Protein AF-A0A3C0RCG3-F1 (afdb_monomer)

Sequence (42 aa):
MQSSFVTTNGIQLHYLHFPGDGPTIILMHGLTANAHAFDGLI

pLDDT: mean 95.99, std 3.0, range [85.25, 98.56]

Mean predicted aligned error: 2.52 Å

Solvent-accessible surface area (backbone atoms only — not comparable to full-atom values): 3077 Å² total; per-residue (Å²): 119,42,86,48,74,48,77,54,97,93,39,80,43,78,46,71,48,71,90,73,94,67,84,91,81,88,87,81,66,61,95,94,56,49,80,70,77,47,59,90,80,101

Secondary structure (DSSP, 8-state):
-EEEEEEETTEEEEEEE---SS--------TT--GGGGTTT-

Radius of gyration: 11.29 Å; Cα contacts (8 Å, |Δi|>4): 36; chains: 1; bounding box: 26×17×29 Å

Structure (mmCIF, N/CA/C/O backbone):
data_AF-A0A3C0RCG3-F1
#
_entry.id   AF-A0A3C0RCG3-F1
#
loop_
_atom_site.group_PDB
_atom_site.id
_atom_site.type_symbol
_atom_site.label_atom_id
_atom_site.label_alt_id
_atom_site.label_comp_id
_atom_site.label_asym_id
_atom_site.label_entity_id
_atom_site.label_seq_id
_atom_site.pdbx_PDB_ins_code
_atom_site.Cartn_x
_atom_site.Cartn_y
_atom_site.Cartn_z
_atom_site.occupancy
_atom_site.B_iso_or_equiv
_atom_site.auth_seq_id
_atom_site.auth_comp_id
_atom_site.auth_asym_id
_atom_site.auth_atom_id
_atom_si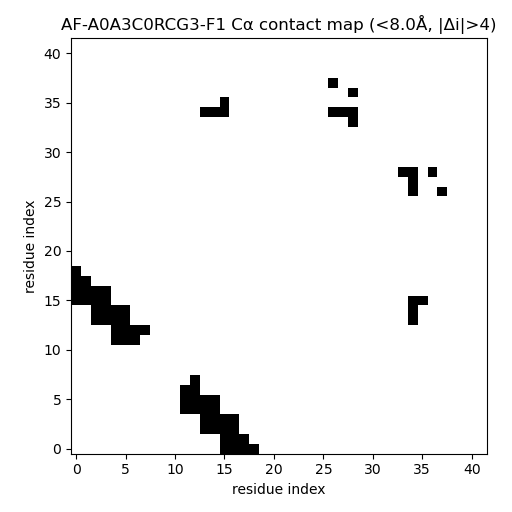te.pdbx_PDB_model_num
ATOM 1 N N . MET A 1 1 ? -1.495 5.775 -11.883 1.00 87.19 1 MET A N 1
ATOM 2 C CA . MET A 1 1 ? -1.896 5.651 -10.470 1.00 87.19 1 MET A CA 1
ATOM 3 C C . MET A 1 1 ? -3.379 5.953 -10.338 1.00 87.19 1 MET A C 1
ATOM 5 O O . MET A 1 1 ? -3.801 7.042 -10.712 1.00 87.19 1 MET A O 1
ATOM 9 N N . GLN A 1 2 ? -4.161 5.006 -9.829 1.00 95.00 2 GLN A N 1
ATOM 10 C CA . GLN A 1 2 ? -5.578 5.187 -9.519 1.00 95.00 2 GLN A CA 1
ATOM 11 C C . GLN A 1 2 ? -5.818 4.898 -8.035 1.00 95.00 2 GLN A C 1
ATOM 13 O O . GLN A 1 2 ? -5.419 3.850 -7.538 1.00 95.00 2 GLN A O 1
ATOM 18 N N . SER A 1 3 ? -6.479 5.825 -7.342 1.00 97.38 3 SER A N 1
ATOM 19 C CA . SER A 1 3 ? -6.955 5.621 -5.970 1.00 97.38 3 SER A CA 1
ATOM 20 C C .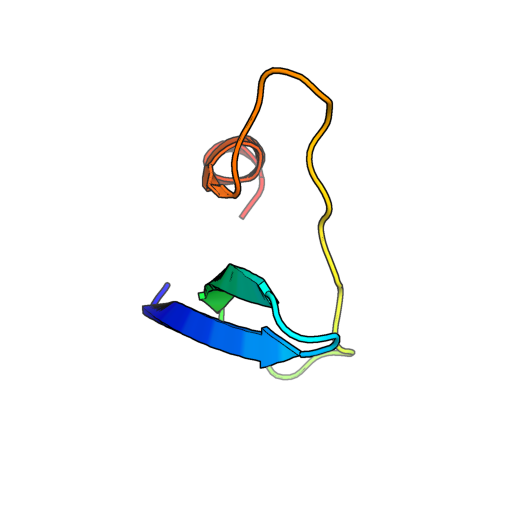 SER A 1 3 ? -8.222 4.765 -5.989 1.00 97.38 3 SER A C 1
ATOM 22 O O . SER A 1 3 ? -9.124 5.021 -6.789 1.00 97.38 3 SER A O 1
ATOM 24 N N . SER A 1 4 ? -8.286 3.714 -5.173 1.00 97.88 4 SER A N 1
ATOM 25 C CA . SER A 1 4 ? -9.402 2.760 -5.162 1.00 97.88 4 SER A CA 1
ATOM 26 C C . SER A 1 4 ? -9.643 2.173 -3.771 1.00 97.88 4 SER A C 1
ATOM 28 O O . SER A 1 4 ? -8.795 2.261 -2.883 1.00 97.88 4 SER A O 1
ATOM 30 N N . PHE A 1 5 ? -10.821 1.576 -3.583 1.00 98.38 5 PHE A N 1
ATOM 31 C CA . PHE A 1 5 ? -11.204 0.887 -2.353 1.00 98.38 5 PHE A CA 1
ATOM 32 C C . PHE A 1 5 ? -11.721 -0.515 -2.664 1.00 98.38 5 PHE A C 1
ATOM 34 O O . PHE A 1 5 ? -12.405 -0.719 -3.666 1.00 98.38 5 PHE A O 1
ATOM 41 N N . VAL A 1 6 ? -11.434 -1.466 -1.779 1.00 98.12 6 VAL A N 1
ATOM 42 C CA . VAL A 1 6 ? -12.005 -2.816 -1.813 1.00 98.12 6 VAL A CA 1
ATOM 43 C C . VAL A 1 6 ? -12.543 -3.184 -0.434 1.00 98.12 6 VAL A C 1
ATOM 45 O O . VAL A 1 6 ? -11.903 -2.913 0.581 1.00 98.12 6 VAL A O 1
ATOM 48 N N . THR A 1 7 ? -13.723 -3.801 -0.382 1.00 98.56 7 THR A N 1
ATOM 49 C CA . THR A 1 7 ? -14.280 -4.345 0.862 1.00 98.56 7 THR A CA 1
ATOM 50 C C . THR A 1 7 ? -14.014 -5.841 0.928 1.00 98.56 7 THR A C 1
ATOM 52 O O . THR A 1 7 ? -14.462 -6.596 0.069 1.00 98.56 7 THR A O 1
ATOM 55 N N . THR A 1 8 ? -13.295 -6.276 1.957 1.00 98.06 8 THR A N 1
ATOM 56 C CA . THR A 1 8 ? -12.993 -7.688 2.218 1.00 98.06 8 THR A CA 1
ATOM 57 C C . THR A 1 8 ? -12.850 -7.915 3.717 1.00 98.06 8 THR A C 1
ATOM 59 O O . THR A 1 8 ? -12.484 -6.996 4.445 1.00 98.06 8 THR A O 1
ATOM 62 N N . ASN A 1 9 ? -13.177 -9.112 4.208 1.00 98.06 9 ASN A N 1
ATOM 63 C CA . ASN A 1 9 ? -13.152 -9.434 5.643 1.00 98.06 9 ASN A CA 1
ATOM 64 C C . ASN A 1 9 ? -13.918 -8.424 6.529 1.00 98.06 9 ASN A C 1
ATOM 66 O O . ASN A 1 9 ? -13.547 -8.191 7.674 1.00 98.06 9 ASN A O 1
ATOM 70 N N . GLY A 1 10 ? -14.967 -7.785 5.994 1.00 98.44 10 GLY A N 1
ATOM 71 C CA . GLY A 1 10 ? -15.727 -6.746 6.702 1.00 98.44 10 GLY A CA 1
ATOM 72 C C . GLY A 1 10 ? -15.003 -5.400 6.865 1.00 98.44 10 GLY A C 1
ATOM 73 O O . GLY A 1 10 ? -15.489 -4.544 7.597 1.00 98.44 10 GLY A O 1
ATOM 74 N N . ILE A 1 11 ? -13.870 -5.192 6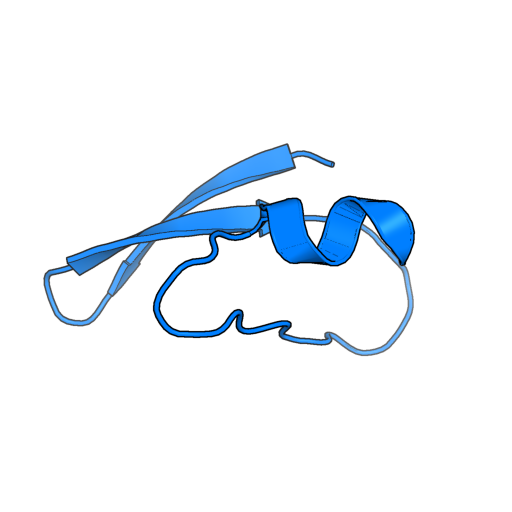.189 1.00 98.25 11 ILE A N 1
ATOM 75 C CA . ILE A 1 11 ? -13.047 -3.979 6.261 1.00 98.25 11 ILE A CA 1
ATOM 76 C C . ILE A 1 11 ? -12.993 -3.330 4.875 1.00 98.25 11 ILE A C 1
ATOM 78 O O . ILE A 1 11 ? -12.859 -4.017 3.862 1.00 98.25 11 ILE A O 1
ATOM 82 N N . GLN A 1 12 ? -13.091 -2.002 4.820 1.00 98.44 12 GLN A N 1
ATOM 83 C CA . GLN A 1 12 ? -12.843 -1.235 3.601 1.00 98.44 12 GLN A CA 1
ATOM 84 C C . GLN A 1 12 ? -11.365 -0.827 3.551 1.00 98.44 12 GLN A C 1
ATOM 86 O O . GLN A 1 12 ? -10.903 -0.047 4.380 1.00 98.44 12 GLN A O 1
ATOM 91 N N . LEU A 1 13 ? -10.627 -1.374 2.587 1.00 98.25 13 LEU A N 1
ATOM 92 C CA . LEU A 1 13 ? -9.199 -1.135 2.397 1.00 98.25 13 LEU A CA 1
ATOM 93 C C . LEU A 1 13 ? -8.980 -0.152 1.247 1.00 98.25 13 LEU A C 1
ATOM 95 O O . LEU A 1 13 ? -9.488 -0.364 0.144 1.00 98.25 13 LEU A O 1
ATOM 99 N N . HIS A 1 14 ? -8.209 0.904 1.502 1.00 98.38 14 HIS A N 1
ATOM 100 C CA . HIS A 1 14 ? -7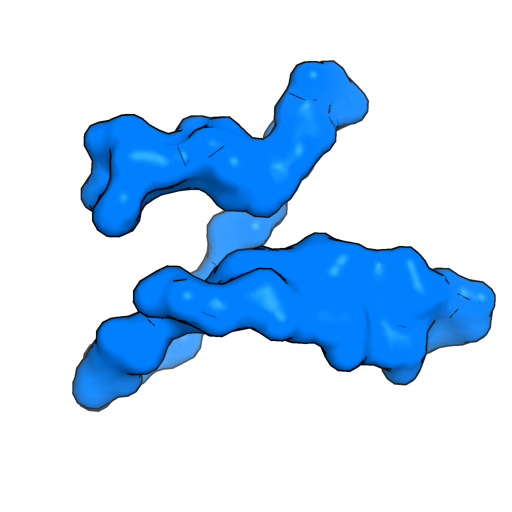.706 1.813 0.470 1.00 98.38 14 HIS A CA 1
ATOM 101 C C . HIS A 1 14 ? -6.447 1.235 -0.180 1.00 98.38 14 HIS A C 1
ATOM 103 O O . HIS A 1 14 ? -5.586 0.699 0.518 1.00 98.38 14 HIS A O 1
ATOM 109 N N . TYR A 1 15 ? -6.329 1.350 -1.503 1.00 98.00 15 TYR A N 1
ATOM 110 C CA . TYR A 1 15 ? -5.126 0.964 -2.236 1.00 98.00 15 TYR A CA 1
ATOM 111 C C . TYR A 1 15 ? -4.895 1.852 -3.465 1.00 98.00 15 TYR A C 1
ATOM 113 O O . TYR A 1 15 ? -5.807 2.517 -3.968 1.00 98.00 15 TYR A O 1
ATOM 121 N N . LEU A 1 16 ? -3.653 1.844 -3.956 1.00 97.62 16 LEU A N 1
ATOM 122 C CA . LEU A 1 16 ? -3.252 2.502 -5.195 1.00 97.62 16 LEU A CA 1
ATOM 123 C C . LEU A 1 16 ? -2.997 1.449 -6.274 1.00 97.62 16 LEU A C 1
ATOM 125 O O . LEU A 1 16 ? -2.223 0.516 -6.071 1.00 97.62 16 LEU A O 1
ATOM 129 N N . HIS A 1 17 ? -3.641 1.607 -7.427 1.00 96.06 17 HIS A N 1
ATOM 130 C CA . HIS A 1 17 ? -3.434 0.750 -8.587 1.00 96.06 17 HIS A CA 1
ATOM 131 C C . HIS A 1 17 ? -2.512 1.430 -9.604 1.00 96.06 17 HIS A C 1
ATOM 133 O O . HIS A 1 17 ? -2.770 2.547 -10.073 1.00 96.06 17 HIS A O 1
ATOM 139 N N . PHE A 1 18 ? -1.439 0.731 -9.961 1.00 94.44 18 PHE A N 1
ATOM 140 C CA . PHE A 1 18 ? -0.516 1.104 -11.024 1.00 94.44 18 PHE A CA 1
ATOM 141 C C . PHE A 1 18 ? -0.632 0.053 -12.137 1.00 94.44 18 PHE A C 1
ATOM 143 O O . PHE A 1 18 ? -0.319 -1.109 -11.882 1.00 94.44 18 PHE A O 1
ATOM 150 N N . PRO A 1 19 ? -1.139 0.416 -13.330 1.00 91.81 19 PRO A N 1
ATOM 151 C CA . PRO A 1 19 ? -1.297 -0.537 -14.423 1.00 91.81 19 PRO A CA 1
ATOM 152 C C . PRO A 1 19 ? 0.069 -0.950 -14.987 1.00 91.81 19 PRO A C 1
ATOM 154 O O . PRO A 1 19 ? 0.980 -0.129 -15.078 1.00 91.81 19 PRO A O 1
ATOM 157 N N . GLY A 1 20 ? 0.185 -2.206 -15.408 1.00 90.94 20 GLY A N 1
ATOM 158 C CA . GLY A 1 20 ? 1.356 -2.747 -16.093 1.00 90.94 20 GLY A CA 1
ATOM 159 C C . GLY A 1 20 ? 1.068 -4.135 -16.666 1.00 90.94 20 GLY A C 1
ATOM 160 O O . GLY A 1 20 ? 0.142 -4.805 -16.214 1.00 90.94 20 GLY A O 1
ATOM 161 N N . ASP A 1 21 ? 1.865 -4.564 -17.646 1.00 95.00 21 ASP A N 1
ATOM 162 C CA . ASP A 1 21 ? 1.647 -5.820 -18.391 1.00 95.00 21 ASP A CA 1
ATOM 163 C C . ASP A 1 21 ? 2.377 -7.038 -17.783 1.00 95.00 21 ASP A C 1
ATOM 165 O O . ASP A 1 21 ? 2.352 -8.139 -18.335 1.00 95.00 21 ASP A O 1
ATOM 169 N N . GLY A 1 22 ? 3.074 -6.842 -16.660 1.00 94.50 22 GLY A N 1
ATOM 170 C CA . GLY A 1 22 ? 3.825 -7.882 -15.955 1.00 94.50 22 GLY A CA 1
ATOM 171 C C . GLY A 1 22 ? 3.004 -8.643 -14.903 1.00 94.50 22 GLY A C 1
ATOM 172 O O . GLY A 1 22 ? 1.808 -8.403 -14.733 1.00 94.50 22 GLY A O 1
ATOM 173 N N . PRO A 1 23 ? 3.643 -9.558 -14.150 1.00 96.94 23 PRO A N 1
ATOM 174 C CA . PRO A 1 23 ? 3.005 -10.229 -13.021 1.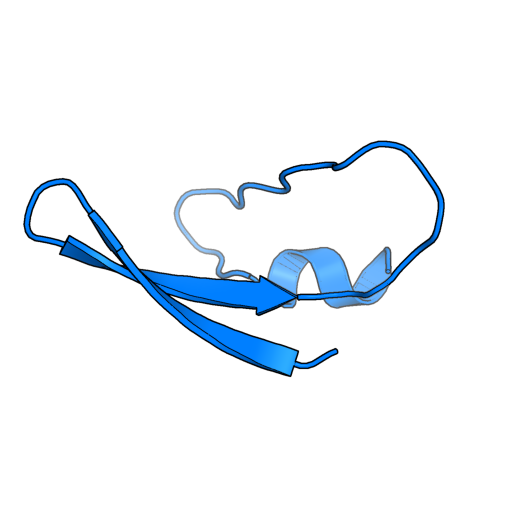00 96.94 23 PRO A CA 1
ATOM 175 C C . PRO A 1 23 ? 2.492 -9.236 -11.969 1.00 96.94 23 PRO A C 1
ATOM 177 O O . PRO A 1 23 ? 3.139 -8.228 -11.688 1.00 96.94 23 PRO A O 1
ATOM 180 N N . THR A 1 24 ? 1.356 -9.543 -11.340 1.00 95.94 24 THR A N 1
ATOM 181 C CA . THR A 1 24 ? 0.808 -8.721 -10.253 1.00 95.94 24 THR A CA 1
ATOM 182 C C . THR A 1 24 ? 1.716 -8.756 -9.026 1.00 95.94 24 THR A C 1
ATOM 184 O O . THR A 1 24 ? 2.050 -9.827 -8.519 1.00 95.94 24 THR A O 1
ATOM 187 N N . ILE A 1 25 ? 2.061 -7.576 -8.510 1.00 96.31 25 ILE A N 1
ATOM 188 C CA . ILE A 1 25 ? 2.831 -7.399 -7.276 1.00 96.31 25 ILE A CA 1
ATOM 189 C C . ILE A 1 25 ? 1.947 -6.696 -6.246 1.00 96.31 25 ILE A C 1
ATOM 191 O O . ILE A 1 25 ? 1.271 -5.720 -6.564 1.00 96.31 25 ILE A O 1
ATOM 195 N N . ILE A 1 26 ? 1.972 -7.183 -5.004 1.00 96.50 26 ILE A N 1
ATOM 196 C CA . ILE A 1 26 ? 1.300 -6.546 -3.868 1.00 96.50 26 ILE A CA 1
ATOM 197 C C . ILE A 1 26 ? 2.364 -5.907 -2.981 1.00 96.50 26 ILE A C 1
ATOM 199 O O . ILE A 1 26 ? 3.241 -6.595 -2.461 1.00 96.50 26 ILE A O 1
ATOM 203 N N . LEU A 1 27 ? 2.264 -4.594 -2.790 1.00 96.88 27 LEU A N 1
ATOM 204 C CA . LEU A 1 27 ? 3.125 -3.834 -1.890 1.00 96.88 27 LEU A CA 1
ATOM 205 C C . LEU A 1 27 ? 2.357 -3.517 -0.603 1.00 96.88 27 LEU A C 1
ATOM 207 O O . LEU A 1 27 ? 1.298 -2.893 -0.644 1.00 96.88 27 LEU A O 1
ATOM 211 N N . MET A 1 28 ? 2.885 -3.955 0.541 1.00 97.50 28 MET A N 1
ATOM 212 C CA . MET A 1 28 ? 2.297 -3.709 1.861 1.00 97.50 28 MET A CA 1
ATOM 213 C C . MET A 1 28 ? 3.246 -2.864 2.701 1.00 97.50 28 MET A C 1
ATOM 215 O O . MET A 1 28 ? 4.407 -3.219 2.892 1.00 97.50 28 MET A O 1
ATOM 219 N N . HIS A 1 29 ? 2.749 -1.737 3.198 1.00 97.38 29 HIS A N 1
ATOM 220 C CA . HIS A 1 29 ? 3.528 -0.820 4.019 1.00 97.38 29 HIS A CA 1
ATOM 221 C C . HIS A 1 29 ? 3.613 -1.285 5.486 1.00 97.38 29 HIS A C 1
ATOM 223 O O . HIS A 1 29 ? 2.881 -2.169 5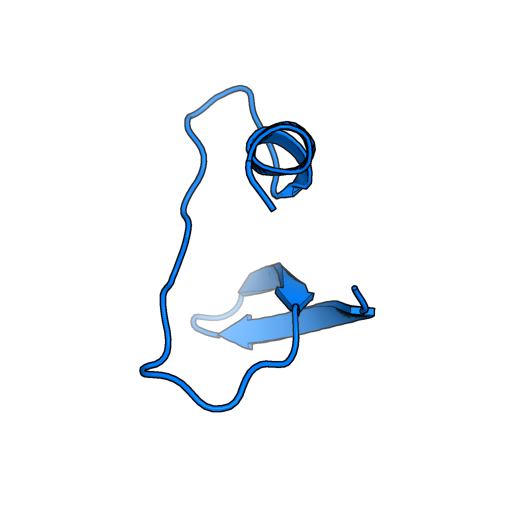.928 1.00 97.38 29 HIS A O 1
ATOM 229 N N . GLY A 1 30 ? 4.509 -0.660 6.257 1.00 97.19 30 GLY A N 1
ATOM 230 C CA . GLY A 1 30 ? 4.657 -0.898 7.697 1.00 97.19 30 GLY A CA 1
ATOM 231 C C . GLY A 1 30 ? 3.667 -0.115 8.571 1.00 97.19 30 GLY A C 1
ATOM 232 O O . GLY A 1 30 ? 2.827 0.634 8.075 1.00 97.19 30 GLY A O 1
ATOM 233 N N . LEU A 1 31 ? 3.809 -0.258 9.893 1.00 97.12 31 LEU A N 1
ATOM 234 C CA . LEU A 1 31 ? 2.862 0.227 10.911 1.00 97.12 31 LEU A CA 1
ATOM 235 C C . LEU A 1 31 ? 2.509 1.724 10.820 1.00 97.12 31 LEU A C 1
ATOM 237 O O . LEU A 1 31 ? 1.357 2.089 11.017 1.00 97.12 31 LEU A O 1
ATOM 241 N N . THR A 1 32 ? 3.482 2.592 10.545 1.00 97.25 32 THR A N 1
ATOM 242 C CA . THR A 1 32 ? 3.302 4.058 10.557 1.00 97.25 32 THR A CA 1
ATOM 243 C C . THR A 1 32 ? 3.205 4.664 9.155 1.00 97.25 32 THR A C 1
ATOM 245 O O . THR A 1 32 ? 3.454 5.854 8.978 1.00 97.25 32 THR A O 1
ATOM 248 N N . ALA A 1 33 ? 2.918 3.843 8.146 1.00 97.38 33 ALA A N 1
ATOM 249 C CA . ALA A 1 33 ? 2.920 4.220 6.737 1.00 97.38 33 ALA A CA 1
ATOM 250 C C . ALA A 1 33 ? 1.532 4.026 6.096 1.00 97.38 33 ALA A C 1
ATOM 252 O O . ALA A 1 33 ? 0.593 3.577 6.749 1.00 97.38 33 ALA A O 1
ATOM 253 N N . ASN A 1 34 ? 1.402 4.389 4.820 1.00 97.25 34 ASN A N 1
ATOM 254 C CA . ASN A 1 34 ? 0.233 4.106 3.984 1.00 97.25 34 ASN A CA 1
ATOM 255 C C . ASN A 1 34 ? 0.694 3.713 2.563 1.00 97.25 34 ASN A C 1
ATOM 257 O O . ASN A 1 34 ? 1.895 3.562 2.326 1.00 97.25 34 ASN A O 1
ATOM 261 N N . ALA A 1 35 ? -0.237 3.541 1.619 1.00 97.00 35 ALA A N 1
ATOM 262 C CA . ALA A 1 35 ? 0.076 3.121 0.248 1.00 97.00 35 ALA A CA 1
ATOM 263 C C . ALA A 1 35 ? 1.089 4.032 -0.484 1.00 97.00 35 ALA A C 1
ATOM 265 O O . ALA A 1 35 ? 1.828 3.540 -1.331 1.00 97.00 35 ALA A O 1
ATOM 266 N N . HIS A 1 36 ? 1.193 5.312 -0.108 1.00 96.88 36 HIS A N 1
ATOM 267 C CA . HIS A 1 36 ? 2.147 6.268 -0.686 1.00 96.88 36 HIS A CA 1
ATOM 268 C C . HIS A 1 36 ? 3.597 6.071 -0.225 1.00 96.88 36 HIS A C 1
ATOM 270 O O . HIS A 1 36 ? 4.505 6.727 -0.728 1.00 96.88 36 HIS A O 1
ATOM 276 N N . ALA A 1 37 ? 3.864 5.154 0.711 1.00 97.25 37 ALA A N 1
ATOM 277 C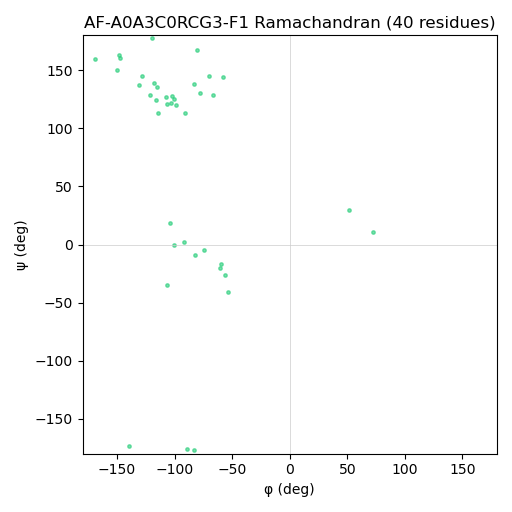 CA . ALA A 1 37 ? 5.234 4.835 1.122 1.00 97.25 37 ALA A CA 1
ATOM 278 C C . ALA A 1 37 ? 6.109 4.313 -0.032 1.00 97.25 37 ALA A C 1
ATOM 280 O O . ALA A 1 37 ? 7.333 4.298 0.087 1.00 97.25 37 ALA A O 1
ATOM 281 N N . PHE A 1 38 ? 5.485 3.894 -1.134 1.00 95.94 38 PHE A N 1
ATOM 282 C CA . PHE A 1 38 ? 6.154 3.385 -2.322 1.00 95.94 38 PHE A CA 1
ATOM 283 C C . PHE A 1 38 ? 6.270 4.414 -3.457 1.00 95.94 38 PHE A C 1
ATOM 285 O O . PHE A 1 38 ? 6.892 4.089 -4.458 1.00 95.94 38 PHE A O 1
ATOM 292 N N . ASP A 1 39 ? 5.782 5.652 -3.312 1.00 94.88 39 ASP A N 1
ATOM 293 C CA . ASP A 1 39 ? 5.819 6.672 -4.383 1.00 94.88 39 ASP A CA 1
ATOM 294 C C . ASP A 1 39 ? 7.251 7.036 -4.838 1.00 94.88 39 ASP A C 1
ATOM 296 O O . ASP A 1 39 ? 7.454 7.575 -5.919 1.00 94.88 39 ASP A O 1
ATOM 300 N N . GLY A 1 40 ? 8.272 6.759 -4.017 1.00 92.12 40 GLY A N 1
ATOM 301 C CA . GLY A 1 40 ? 9.680 6.919 -4.406 1.00 92.12 40 GLY A CA 1
ATOM 302 C C . GLY A 1 40 ? 10.261 5.747 -5.211 1.00 92.12 40 GLY A C 1
ATOM 303 O O . GLY A 1 40 ? 11.396 5.838 -5.674 1.00 92.12 40 GLY A O 1
ATOM 304 N N . LEU A 1 41 ? 9.523 4.640 -5.330 1.00 89.94 41 LEU A N 1
ATOM 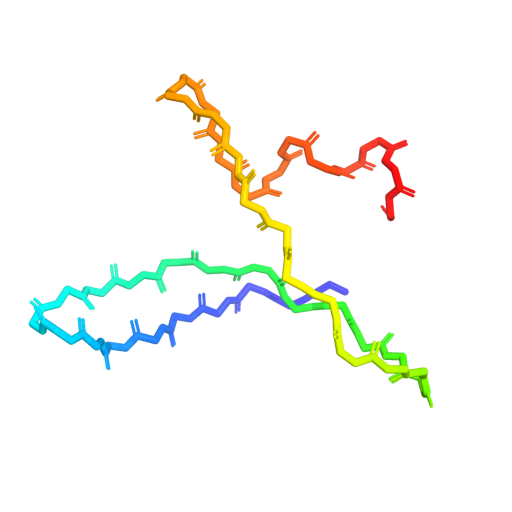305 C CA 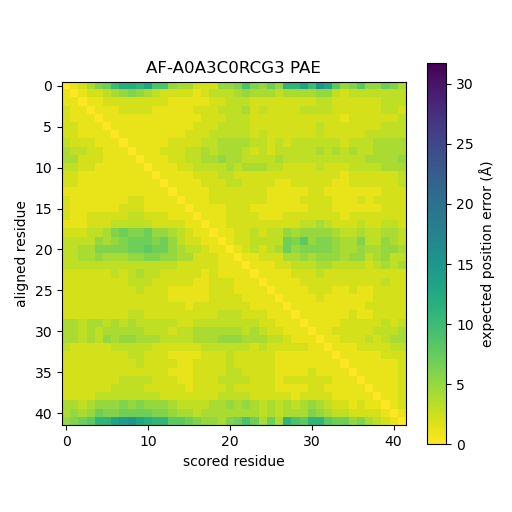. LEU A 1 41 ? 9.931 3.408 -6.011 1.00 89.94 41 LEU A CA 1
ATOM 306 C C . LEU A 1 41 ? 9.212 3.209 -7.356 1.00 89.94 41 LEU A C 1
ATOM 308 O O . LEU A 1 41 ? 9.816 2.648 -8.271 1.00 89.94 41 LEU A O 1
ATOM 312 N N . ILE A 1 42 ? 7.943 3.619 -7.452 1.00 85.25 42 ILE A N 1
ATOM 313 C CA . ILE A 1 42 ? 7.016 3.363 -8.575 1.00 85.25 42 ILE A CA 1
ATOM 314 C C . ILE A 1 42 ? 6.443 4.643 -9.173 1.00 85.25 42 ILE A C 1
ATOM 316 O O . ILE A 1 42 ? 6.225 5.609 -8.415 1.00 85.25 42 ILE A O 1
#

Foldseek 3Di:
DDWDWDADPNDIDIEDDDDDDDDDDDDDDDDVDHNCVCVVPD